Protein AF-A0A816YGU6-F1 (afdb_monomer)

Radius of gyration: 24.6 Å; Cα contacts (8 Å, |Δi|>4): 34; chains: 1; bounding box: 75×27×44 Å

Mean predicted aligned error: 16.25 Å

Foldseek 3Di:
DDDDDDDDDDDDDDPPDPPPCPVPPPPPPQFPDKDADPDADPVRDRIDTDGPVGDDDDD

pLDDT: mean 70.36, std 17.29, range [43.66, 91.0]

Structure (mmCIF, N/CA/C/O backbone):
data_AF-A0A816YGU6-F1
#
_entry.id   AF-A0A816YGU6-F1
#
loop_
_atom_site.group_PDB
_atom_site.id
_atom_site.type_symbol
_atom_site.label_atom_id
_atom_site.label_alt_id
_atom_site.label_comp_id
_atom_site.label_asym_id
_atom_site.label_entity_id
_atom_site.label_seq_id
_atom_site.pdbx_PDB_ins_code
_atom_site.Cartn_x
_atom_site.Cartn_y
_atom_site.Cartn_z
_atom_site.occupancy
_atom_site.B_iso_or_equiv
_atom_site.auth_seq_id
_atom_site.auth_comp_id
_atom_site.auth_asym_id
_atom_site.auth_atom_id
_atom_site.pdbx_PDB_model_num
ATOM 1 N N . SER A 1 1 ? 57.867 13.752 -2.034 1.00 46.94 1 SER A N 1
ATOM 2 C CA . SER A 1 1 ? 57.020 14.615 -2.875 1.00 46.94 1 SER A CA 1
ATOM 3 C C . SER A 1 1 ? 55.906 13.794 -3.480 1.00 46.94 1 SER A C 1
ATOM 5 O O . SER A 1 1 ? 56.184 12.803 -4.141 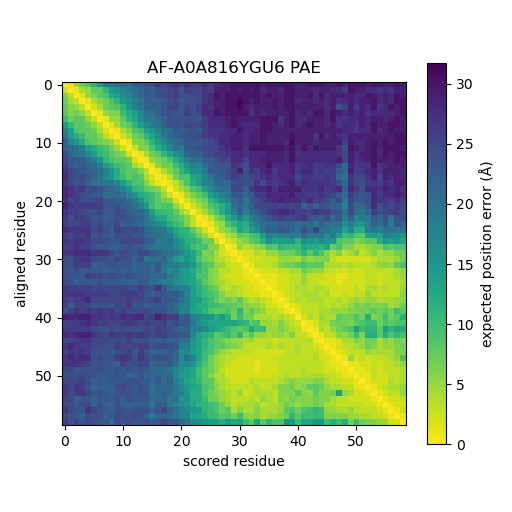1.00 46.94 1 SER A O 1
ATOM 7 N N . LEU A 1 2 ? 54.664 14.151 -3.162 1.00 48.50 2 LEU A N 1
ATOM 8 C CA . LEU A 1 2 ? 53.453 13.471 -3.611 1.00 48.50 2 LEU A CA 1
ATOM 9 C C . LEU A 1 2 ? 53.209 13.822 -5.083 1.00 48.50 2 LEU A C 1
ATOM 11 O O . LEU A 1 2 ? 52.869 14.962 -5.396 1.00 48.50 2 LEU A O 1
ATOM 15 N N . VAL A 1 3 ? 53.442 12.868 -5.982 1.00 54.09 3 VAL A N 1
ATOM 16 C CA . VAL A 1 3 ? 53.14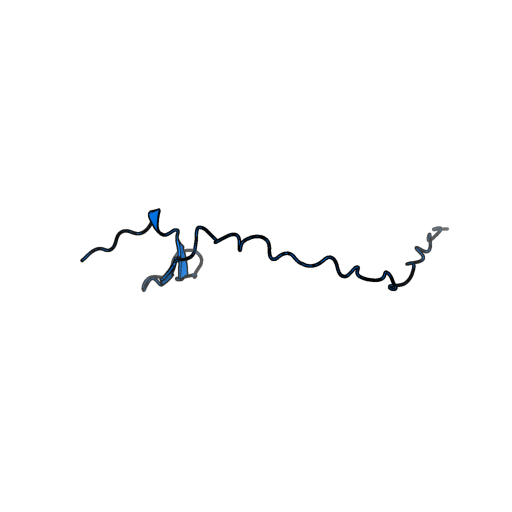9 13.031 -7.408 1.00 54.09 3 VAL A CA 1
ATOM 17 C C . VAL A 1 3 ? 51.632 12.945 -7.563 1.00 54.09 3 VAL A C 1
ATOM 19 O O . VAL A 1 3 ? 51.054 11.865 -7.494 1.00 54.09 3 VAL A O 1
ATOM 22 N N . LYS A 1 4 ? 50.977 14.101 -7.695 1.00 53.28 4 LYS A N 1
ATOM 23 C CA . LYS A 1 4 ? 49.578 14.180 -8.120 1.00 53.28 4 LYS A CA 1
ATOM 24 C C . LYS A 1 4 ? 49.527 13.751 -9.586 1.00 53.28 4 LYS A C 1
ATOM 26 O O . LYS A 1 4 ? 50.112 14.419 -10.432 1.00 53.28 4 LYS A O 1
ATOM 31 N N . GLN A 1 5 ? 48.868 12.633 -9.867 1.00 45.00 5 GLN A N 1
ATOM 32 C CA . GLN A 1 5 ? 48.414 12.313 -11.215 1.00 45.00 5 GLN A CA 1
ATOM 33 C C . GLN A 1 5 ? 47.203 13.204 -11.505 1.00 45.00 5 GLN A C 1
ATOM 35 O O . GLN A 1 5 ? 46.199 13.145 -10.797 1.00 45.00 5 GLN A O 1
ATOM 40 N N . SER A 1 6 ? 47.345 14.094 -12.480 1.00 49.72 6 SER A N 1
ATOM 41 C CA . SER A 1 6 ? 46.266 14.928 -13.003 1.00 49.72 6 SER A CA 1
ATOM 42 C C . SER A 1 6 ? 45.411 14.062 -13.923 1.00 49.72 6 SER A C 1
ATOM 44 O O . SER A 1 6 ? 45.863 13.668 -14.995 1.00 49.72 6 SER A O 1
ATOM 46 N N . GLU A 1 7 ? 44.205 13.726 -13.484 1.00 50.69 7 GLU A N 1
ATOM 47 C CA . GLU A 1 7 ? 43.200 13.041 -14.291 1.00 50.69 7 GLU A CA 1
ATOM 48 C C . GLU A 1 7 ? 42.600 14.070 -15.265 1.00 50.69 7 GLU A C 1
ATOM 50 O O . GLU A 1 7 ? 41.818 14.936 -14.871 1.00 50.69 7 GLU A O 1
ATOM 55 N N . GLU A 1 8 ? 43.042 14.050 -16.525 1.00 47.84 8 GLU A N 1
ATOM 56 C CA . GLU A 1 8 ? 42.387 14.797 -17.599 1.00 47.84 8 GLU A CA 1
ATOM 57 C C . GLU A 1 8 ? 41.021 14.162 -17.866 1.00 47.84 8 GLU A C 1
ATOM 59 O O . GLU A 1 8 ? 40.940 13.022 -18.319 1.00 47.84 8 GLU A O 1
ATOM 64 N N . GLN A 1 9 ? 39.940 14.890 -17.582 1.00 52.94 9 GLN A N 1
ATOM 65 C CA . GLN A 1 9 ? 38.604 14.504 -18.025 1.00 52.94 9 GLN A CA 1
ATOM 66 C C . GLN A 1 9 ? 38.452 14.846 -19.513 1.00 52.94 9 GLN A C 1
ATOM 68 O O . GLN A 1 9 ? 38.447 16.035 -19.850 1.00 52.94 9 GLN A O 1
ATOM 73 N N . PRO A 1 10 ? 38.318 13.863 -20.425 1.00 48.94 10 PRO A N 1
ATOM 74 C CA . PRO A 1 10 ? 37.989 14.169 -21.805 1.00 48.94 10 PRO A CA 1
ATOM 75 C C . PRO A 1 10 ? 36.535 14.641 -21.884 1.00 48.94 10 PRO A C 1
ATOM 77 O O . PRO A 1 10 ? 35.619 14.006 -21.361 1.00 48.94 10 PRO A O 1
ATOM 80 N N . GLY A 1 11 ? 36.370 15.797 -22.521 1.00 48.72 11 GLY A N 1
ATOM 81 C CA . GLY A 1 11 ? 35.140 16.563 -22.601 1.00 48.72 11 GLY A CA 1
ATOM 82 C C . GLY A 1 11 ? 33.911 15.790 -23.077 1.00 48.72 11 GLY A C 1
ATOM 83 O O . GLY A 1 11 ? 33.939 14.972 -23.996 1.00 48.72 11 GLY A O 1
ATOM 84 N N . ASP A 1 12 ? 32.814 16.159 -22.433 1.00 53.38 12 ASP A N 1
ATOM 85 C CA . ASP A 1 12 ? 31.427 15.985 -22.829 1.00 53.38 12 ASP A CA 1
ATOM 86 C C . ASP A 1 12 ? 31.200 16.469 -24.272 1.00 53.38 12 ASP A C 1
ATOM 88 O O . ASP A 1 12 ? 31.048 17.661 -24.524 1.00 53.38 12 ASP A O 1
ATOM 92 N N . SER A 1 13 ? 31.260 15.558 -25.249 1.00 52.47 13 SER A N 1
ATOM 93 C CA . SER A 1 13 ? 30.763 15.747 -26.626 1.00 52.47 13 SER A CA 1
ATOM 94 C C . SER A 1 13 ? 30.591 14.393 -27.331 1.00 52.47 13 SER A C 1
ATOM 96 O O . SER A 1 13 ? 31.058 14.178 -28.448 1.00 52.47 13 SER A O 1
ATOM 98 N N . GLY A 1 14 ? 29.952 13.432 -26.662 1.00 43.66 14 GLY A N 1
ATOM 99 C CA . GLY A 1 14 ? 29.580 12.152 -27.261 1.00 43.66 14 GLY A CA 1
ATOM 100 C C . GLY A 1 14 ? 28.144 12.204 -27.763 1.00 43.66 14 GLY A C 1
ATOM 101 O O . GLY A 1 14 ? 27.219 12.123 -26.964 1.00 43.66 14 GLY A O 1
ATOM 102 N N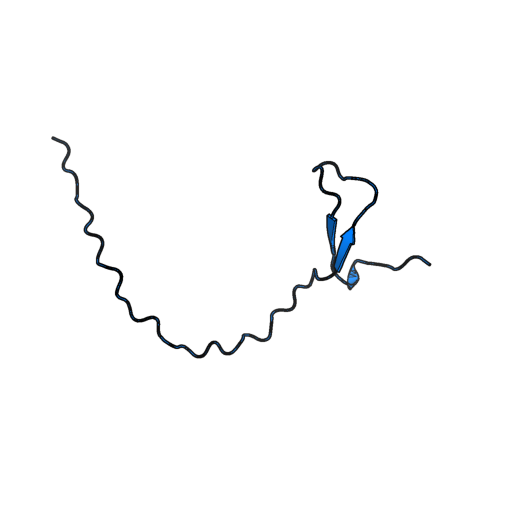 . LEU A 1 15 ? 27.961 12.342 -29.078 1.00 48.09 15 LEU A N 1
ATOM 103 C CA . LEU A 1 15 ? 26.677 12.271 -29.782 1.00 48.09 15 LEU A CA 1
ATOM 104 C C . LEU A 1 15 ? 25.770 11.175 -29.193 1.00 48.09 15 LEU A C 1
ATOM 106 O O . LEU A 1 15 ? 25.999 9.981 -29.396 1.00 48.09 15 LEU A O 1
ATOM 110 N N . GLN A 1 16 ? 24.724 11.583 -28.472 1.00 51.34 16 GLN A N 1
ATOM 111 C CA . GLN A 1 16 ? 23.684 10.671 -28.017 1.00 51.34 16 GLN A CA 1
ATOM 112 C C . GLN A 1 16 ? 22.969 10.144 -29.268 1.00 51.34 16 GLN A C 1
ATOM 114 O O . GLN A 1 16 ? 22.241 10.875 -29.939 1.00 51.34 16 GLN A O 1
ATOM 119 N N . GLN A 1 17 ? 23.231 8.885 -29.623 1.00 57.47 17 GLN A N 1
ATOM 120 C CA . GLN A 1 17 ? 22.581 8.222 -30.751 1.00 57.47 17 GLN A CA 1
ATOM 121 C C . GLN A 1 17 ? 21.054 8.338 -30.607 1.00 57.47 17 GLN A C 1
ATOM 123 O O . GLN A 1 17 ? 20.535 8.027 -29.530 1.00 57.47 17 GLN A O 1
ATOM 128 N N . PRO A 1 18 ? 20.296 8.695 -31.660 1.00 53.47 18 PRO A N 1
ATOM 129 C CA . PRO A 1 18 ? 18.859 8.501 -31.654 1.00 53.47 18 PRO A CA 1
ATOM 130 C C . PRO A 1 18 ? 18.594 7.020 -31.932 1.00 53.47 18 PRO A C 1
ATOM 132 O O . PRO A 1 18 ? 18.128 6.645 -33.007 1.00 53.47 18 PRO A O 1
ATOM 135 N N . HIS A 1 19 ? 18.907 6.145 -30.972 1.00 49.44 19 HIS A N 1
ATOM 136 C CA . HIS A 1 19 ? 18.277 4.838 -30.990 1.00 49.44 19 HIS A CA 1
ATOM 137 C C . HIS A 1 19 ? 16.800 5.111 -30.717 1.00 49.44 19 HIS A C 1
ATOM 139 O O . HIS A 1 19 ? 16.423 5.633 -29.665 1.00 49.44 19 HIS A O 1
ATOM 145 N N . LEU A 1 20 ? 15.970 4.846 -31.720 1.00 49.09 20 LEU A N 1
ATOM 146 C CA . LEU A 1 20 ? 14.525 4.790 -31.599 1.00 49.09 20 LEU A CA 1
ATOM 147 C C . LEU A 1 20 ? 14.231 4.089 -30.265 1.00 49.09 20 LEU A C 1
ATOM 149 O O . LEU A 1 20 ? 14.512 2.897 -30.129 1.00 49.09 20 LEU A O 1
ATOM 153 N N . ARG A 1 21 ? 13.775 4.824 -29.236 1.00 53.19 21 ARG A N 1
ATOM 154 C CA . ARG A 1 21 ? 13.231 4.200 -28.028 1.00 53.19 21 ARG A CA 1
ATOM 155 C C . ARG A 1 21 ? 11.947 3.551 -28.510 1.00 53.19 21 ARG A C 1
ATOM 157 O O . ARG A 1 21 ? 10.875 4.132 -28.390 1.00 53.19 21 ARG A O 1
ATOM 164 N N . GLN A 1 22 ? 12.067 2.381 -29.132 1.00 52.19 22 GLN A N 1
ATOM 165 C CA . GLN A 1 22 ? 11.006 1.404 -29.164 1.00 52.19 22 GLN A CA 1
ATOM 166 C C . GLN A 1 22 ? 10.589 1.335 -27.704 1.00 52.19 22 GLN A C 1
ATOM 168 O O . GLN A 1 22 ? 11.385 0.919 -26.864 1.00 52.19 22 GLN A O 1
ATOM 173 N N . ALA A 1 23 ? 9.453 1.952 -27.377 1.00 53.97 23 ALA A N 1
ATOM 174 C CA . ALA A 1 23 ? 8.955 1.956 -26.023 1.00 53.97 23 ALA A CA 1
ATOM 175 C C . ALA A 1 23 ? 8.818 0.479 -25.689 1.00 53.97 23 ALA A C 1
ATOM 177 O O . ALA A 1 23 ? 7.951 -0.199 -26.246 1.00 53.97 23 ALA A O 1
ATOM 178 N N . SER A 1 24 ? 9.753 -0.036 -24.886 1.00 55.19 24 SER A N 1
ATOM 179 C CA . SER A 1 24 ? 9.666 -1.372 -24.323 1.00 55.19 24 SER A CA 1
ATOM 180 C C . SER A 1 24 ? 8.233 -1.488 -23.831 1.00 55.19 24 SER A C 1
ATOM 182 O O . SER A 1 24 ? 7.798 -0.533 -23.174 1.00 55.19 24 SER A O 1
ATOM 184 N N . PRO A 1 25 ? 7.469 -2.532 -24.214 1.00 58.28 25 PRO A N 1
ATOM 185 C CA . PRO A 1 25 ? 6.071 -2.641 -23.828 1.00 58.28 25 PRO A CA 1
ATOM 186 C C . PRO A 1 25 ? 6.028 -2.373 -22.337 1.00 58.28 25 PRO A C 1
ATOM 188 O O . PRO A 1 25 ? 6.660 -3.104 -21.579 1.00 58.28 25 PRO A O 1
ATOM 191 N N . ILE A 1 26 ? 5.430 -1.229 -21.988 1.00 63.75 26 ILE A N 1
ATOM 192 C CA . ILE A 1 26 ? 5.450 -0.613 -20.662 1.00 63.75 26 ILE A CA 1
ATOM 193 C C . ILE A 1 26 ? 5.405 -1.738 -19.644 1.00 63.75 26 ILE A C 1
ATOM 195 O O . ILE A 1 26 ? 4.385 -2.423 -19.553 1.00 63.75 26 ILE A O 1
ATOM 199 N N . HIS A 1 27 ? 6.536 -1.999 -18.979 1.00 68.38 27 HIS A N 1
ATOM 200 C CA . HIS A 1 27 ? 6.628 -3.036 -17.963 1.00 68.38 27 HIS A CA 1
ATOM 201 C C . HIS A 1 27 ? 5.640 -2.625 -16.877 1.00 68.38 27 HIS A C 1
ATOM 203 O O . HIS A 1 27 ? 5.932 -1.754 -16.059 1.00 68.38 27 HIS A O 1
ATOM 209 N N . LYS A 1 28 ? 4.416 -3.158 -16.947 1.00 74.94 28 LYS A N 1
ATOM 210 C CA . LYS A 1 28 ? 3.350 -2.802 -16.019 1.00 74.94 28 LYS A CA 1
ATOM 211 C C . LYS A 1 28 ? 3.828 -3.248 -14.648 1.00 74.94 28 LYS A C 1
ATOM 213 O O . LYS A 1 28 ? 4.045 -4.440 -14.433 1.00 74.94 28 LYS A O 1
ATOM 218 N N . SER A 1 29 ? 4.045 -2.288 -13.749 1.00 77.56 29 SER A N 1
ATOM 219 C CA . SER A 1 29 ? 4.385 -2.599 -12.363 1.00 77.56 29 SER A CA 1
ATOM 220 C C . SER A 1 29 ? 3.316 -3.540 -11.812 1.00 77.56 29 SER A C 1
ATOM 222 O O . SER A 1 29 ? 2.123 -3.298 -12.002 1.00 77.56 29 SER A O 1
ATOM 224 N N . ARG A 1 30 ? 3.716 -4.625 -11.144 1.00 86.94 30 ARG A N 1
ATOM 225 C CA . ARG A 1 30 ? 2.741 -5.489 -10.461 1.00 86.94 30 ARG A CA 1
ATOM 226 C C . ARG A 1 30 ? 2.057 -4.745 -9.310 1.00 86.94 30 ARG A C 1
ATOM 228 O O . ARG A 1 30 ? 0.882 -4.976 -9.061 1.00 86.94 30 ARG A O 1
ATOM 235 N N . TYR A 1 31 ? 2.758 -3.796 -8.691 1.00 88.00 31 TYR A N 1
ATOM 236 C CA . TYR A 1 31 ? 2.288 -2.994 -7.562 1.00 88.00 31 TYR A CA 1
ATOM 237 C C . TYR A 1 31 ? 1.684 -1.671 -8.043 1.00 88.00 31 TYR A C 1
ATOM 239 O O . TYR A 1 31 ? 2.323 -0.621 -7.970 1.00 88.00 31 TYR A O 1
ATOM 247 N N . GLN A 1 32 ? 0.481 -1.737 -8.614 1.00 85.81 32 GLN A N 1
ATOM 248 C CA . GLN A 1 32 ? -0.239 -0.563 -9.131 1.00 85.81 32 GLN A CA 1
ATOM 249 C C . GLN A 1 32 ? -1.198 0.062 -8.110 1.00 85.81 32 GLN A C 1
ATOM 251 O O . GLN A 1 32 ? -1.523 1.240 -8.239 1.00 85.81 32 GLN A O 1
ATOM 256 N N . ALA A 1 33 ? -1.663 -0.694 -7.114 1.00 87.12 33 ALA A N 1
ATOM 257 C CA . ALA A 1 33 ? -2.700 -0.223 -6.206 1.00 87.12 33 ALA A CA 1
ATOM 258 C C . ALA A 1 33 ? -2.089 0.516 -5.015 1.00 87.12 33 ALA A C 1
ATOM 260 O O . ALA A 1 33 ? -1.392 -0.084 -4.203 1.00 87.12 33 ALA A O 1
ATOM 261 N N . VAL A 1 34 ? -2.373 1.811 -4.894 1.00 89.50 34 VAL A N 1
ATOM 262 C CA . VAL A 1 34 ? -1.954 2.624 -3.746 1.00 89.50 34 VAL A CA 1
ATOM 263 C C . VAL A 1 34 ? -3.073 2.613 -2.711 1.00 89.50 34 VAL A C 1
ATOM 265 O O . VAL A 1 34 ? -4.165 3.108 -2.978 1.00 89.50 34 VAL A O 1
ATOM 268 N N . VAL A 1 35 ? -2.806 2.068 -1.526 1.00 87.44 35 VAL A N 1
ATOM 269 C CA . VAL A 1 35 ? -3.773 2.020 -0.421 1.00 87.44 35 VAL A CA 1
ATOM 270 C C . VAL A 1 35 ? -3.334 2.973 0.683 1.00 87.44 35 VAL A C 1
ATOM 272 O O . VAL A 1 35 ? -2.169 2.975 1.093 1.00 87.44 35 VAL A O 1
ATOM 275 N N . GLN A 1 36 ? -4.278 3.772 1.180 1.00 89.88 36 GLN A N 1
ATOM 276 C CA . GLN A 1 36 ? -4.090 4.662 2.320 1.00 89.88 36 GLN A CA 1
ATOM 277 C C . GLN A 1 36 ? -4.815 4.102 3.544 1.00 89.88 36 GLN A C 1
ATOM 279 O O . GLN A 1 36 ? -6.007 3.809 3.492 1.00 89.88 36 GLN A O 1
ATOM 284 N N . PHE A 1 37 ? -4.101 3.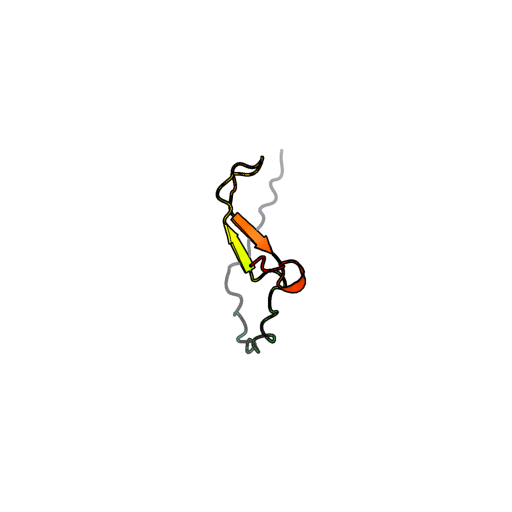987 4.661 1.00 86.00 37 PHE A N 1
ATOM 285 C CA . PHE A 1 37 ? -4.660 3.534 5.930 1.00 86.00 37 PHE A CA 1
ATOM 286 C C . PHE A 1 37 ? -4.908 4.719 6.863 1.00 86.00 37 PHE A C 1
ATOM 288 O O . PHE A 1 37 ? -4.073 5.614 6.981 1.00 86.00 37 PHE A O 1
ATOM 295 N N . SER A 1 38 ? -6.026 4.698 7.595 1.00 88.56 38 SER A N 1
ATOM 296 C CA . SER A 1 38 ? -6.308 5.706 8.630 1.00 88.56 38 SER A CA 1
ATOM 297 C C . SER A 1 38 ? -5.311 5.638 9.791 1.00 88.56 38 SER A C 1
ATOM 299 O O . SER A 1 38 ? -5.039 6.644 10.440 1.00 88.56 38 SER A O 1
ATOM 301 N N . LYS A 1 39 ? -4.751 4.449 10.051 1.00 89.81 39 LYS A N 1
ATOM 302 C CA . LYS A 1 39 ? -3.724 4.231 11.071 1.00 89.81 39 LYS A CA 1
ATOM 303 C C . LYS A 1 39 ? -2.338 4.177 10.435 1.00 89.81 39 LYS A C 1
ATOM 305 O O . LYS A 1 39 ? -2.104 3.449 9.473 1.00 89.81 39 LYS A O 1
ATOM 310 N N . VAL A 1 40 ? -1.413 4.919 11.031 1.00 76.94 40 VAL A N 1
ATOM 311 C CA . VAL A 1 40 ? -0.014 4.996 10.607 1.00 76.94 40 VAL A CA 1
ATOM 312 C C . VAL A 1 40 ? 0.754 3.741 11.051 1.00 76.94 40 VAL A C 1
ATOM 314 O O . VAL A 1 40 ? 0.523 3.218 12.144 1.00 76.94 40 VAL A O 1
ATOM 317 N N . LYS A 1 41 ? 1.654 3.238 10.195 1.00 85.06 41 LYS A N 1
ATOM 318 C CA . LYS A 1 41 ? 2.540 2.103 10.509 1.00 85.06 41 LYS A CA 1
ATOM 319 C C . LYS A 1 41 ? 3.745 2.557 11.342 1.00 85.06 41 LYS A C 1
ATOM 321 O O . LYS A 1 41 ? 4.000 3.745 11.495 1.00 85.06 41 LYS A O 1
ATOM 326 N N . SER A 1 42 ? 4.552 1.609 11.812 1.00 78.88 42 SER A N 1
ATOM 327 C CA . SER A 1 42 ? 5.745 1.888 12.628 1.00 78.88 42 SER A CA 1
ATOM 328 C C . SER A 1 42 ? 6.785 2.796 11.952 1.00 78.88 42 SER A C 1
ATOM 330 O O . SER A 1 42 ? 7.585 3.415 12.640 1.00 78.88 42 SER A O 1
ATOM 332 N N . ALA A 1 43 ? 6.772 2.903 10.619 1.00 84.31 43 ALA A N 1
ATOM 333 C CA . ALA A 1 43 ? 7.664 3.776 9.850 1.00 84.31 43 ALA A CA 1
ATOM 334 C C . ALA A 1 43 ? 7.118 5.205 9.647 1.00 84.31 43 ALA A C 1
ATOM 336 O O . ALA A 1 43 ? 7.630 5.935 8.806 1.00 84.31 43 ALA A O 1
ATOM 337 N N . ASN A 1 44 ? 6.055 5.600 10.357 1.00 82.50 44 ASN A N 1
ATOM 338 C CA . ASN A 1 44 ? 5.350 6.877 10.178 1.00 82.50 44 ASN A CA 1
ATOM 339 C C . ASN A 1 44 ? 4.768 7.112 8.766 1.00 82.50 44 ASN A C 1
ATOM 341 O O . ASN A 1 44 ? 4.380 8.226 8.427 1.00 82.50 44 ASN A O 1
ATOM 345 N N . ILE A 1 45 ? 4.656 6.055 7.954 1.00 84.38 45 ILE A N 1
ATOM 346 C CA . ILE A 1 45 ? 4.071 6.079 6.609 1.00 84.38 45 ILE A CA 1
ATOM 347 C C . ILE A 1 45 ? 2.734 5.327 6.647 1.00 84.38 45 ILE A C 1
ATOM 349 O O . ILE A 1 45 ? 2.653 4.196 7.137 1.00 84.38 45 ILE A O 1
ATOM 353 N N . SER A 1 46 ? 1.674 5.963 6.147 1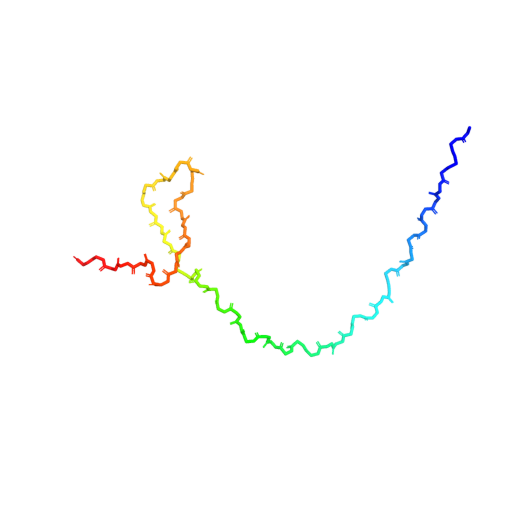.00 87.56 46 SER A N 1
ATOM 354 C CA . SER A 1 46 ? 0.308 5.414 6.089 1.00 87.56 46 SER A CA 1
ATOM 355 C C . SER A 1 46 ? -0.117 4.958 4.693 1.00 87.56 46 SER A C 1
ATOM 357 O O . SER A 1 46 ? -1.238 4.484 4.517 1.00 87.56 46 SER A O 1
ATOM 359 N N . THR A 1 47 ? 0.766 5.075 3.705 1.00 87.88 47 THR A N 1
ATOM 360 C CA . THR A 1 47 ? 0.521 4.689 2.315 1.00 87.88 47 THR A CA 1
ATOM 361 C C . THR A 1 47 ? 1.415 3.520 1.917 1.00 87.88 47 THR A C 1
ATOM 363 O O . THR A 1 47 ? 2.568 3.428 2.339 1.00 87.88 47 THR A O 1
ATOM 366 N N . ASN A 1 48 ? 0.882 2.580 1.137 1.00 88.25 48 ASN A N 1
ATOM 367 C CA . ASN A 1 48 ? 1.676 1.489 0.576 1.00 88.25 48 ASN A CA 1
ATOM 368 C C . ASN A 1 48 ? 1.103 1.022 -0.766 1.00 88.25 48 ASN A C 1
ATOM 370 O O . ASN A 1 48 ? -0.108 1.099 -0.976 1.00 88.25 48 ASN A O 1
ATOM 374 N N . ASN A 1 49 ? 1.975 0.508 -1.635 1.00 91.00 49 ASN A N 1
ATOM 375 C CA . ASN A 1 49 ? 1.580 -0.079 -2.909 1.00 91.00 49 ASN A CA 1
ATOM 376 C C . ASN A 1 49 ? 1.388 -1.588 -2.745 1.00 91.00 49 ASN A C 1
ATOM 378 O O . ASN A 1 49 ? 2.217 -2.255 -2.128 1.00 91.00 49 ASN A O 1
ATOM 382 N N . TYR A 1 50 ? 0.319 -2.113 -3.324 1.00 87.75 50 TYR A N 1
ATOM 383 C CA . TYR A 1 50 ? -0.043 -3.525 -3.321 1.00 87.75 50 TYR A CA 1
ATOM 384 C C . TYR A 1 50 ? -0.280 -4.000 -4.752 1.00 87.75 50 TYR A C 1
ATOM 386 O O . TYR A 1 50 ? -0.587 -3.203 -5.652 1.00 87.75 50 TYR A O 1
ATOM 394 N N . ALA A 1 51 ? -0.102 -5.298 -4.974 1.00 88.38 51 ALA A N 1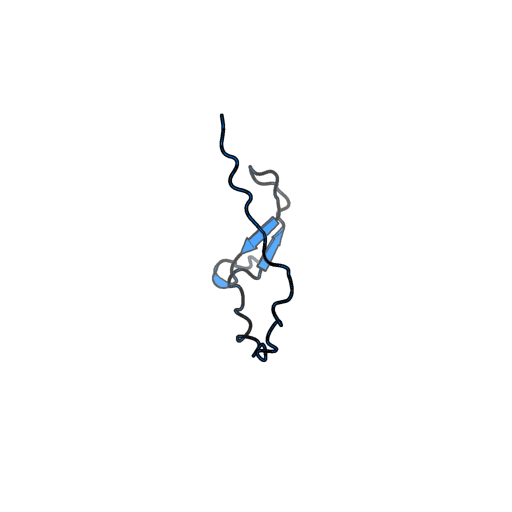
ATOM 395 C CA . ALA A 1 51 ? -0.494 -5.911 -6.228 1.00 88.38 51 ALA A CA 1
ATOM 396 C C . ALA A 1 51 ? -2.004 -6.197 -6.238 1.00 88.38 51 ALA A C 1
ATOM 398 O O . ALA A 1 51 ? -2.640 -6.313 -5.192 1.00 88.38 51 ALA A O 1
ATOM 399 N N . LE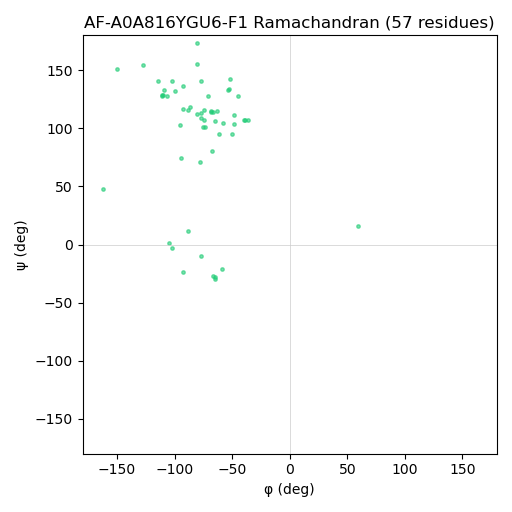U A 1 52 ? -2.601 -6.265 -7.429 1.00 87.06 52 LEU A N 1
ATOM 400 C CA . LEU A 1 52 ? -4.050 -6.468 -7.563 1.00 87.06 52 LEU A CA 1
ATOM 401 C C . LEU A 1 52 ? -4.498 -7.854 -7.072 1.00 87.06 52 LEU A C 1
ATOM 403 O O . LEU A 1 52 ? -5.627 -8.003 -6.631 1.00 87.06 52 LEU A O 1
ATOM 407 N N . ASP A 1 53 ? -3.612 -8.846 -7.134 1.00 87.44 53 ASP A N 1
ATOM 408 C CA . ASP A 1 53 ? -3.796 -10.203 -6.613 1.00 87.44 53 ASP A CA 1
ATOM 409 C C . ASP A 1 53 ? -3.633 -10.304 -5.085 1.00 87.44 53 ASP A C 1
ATOM 411 O O . ASP A 1 53 ? -3.962 -11.334 -4.505 1.00 87.44 53 ASP A O 1
ATOM 415 N N . GLU A 1 54 ? -3.153 -9.245 -4.423 1.00 88.06 54 GLU A N 1
ATOM 416 C CA . GLU A 1 54 ? -2.926 -9.194 -2.970 1.00 88.06 54 GLU A CA 1
ATOM 417 C C . GLU A 1 54 ? -4.023 -8.426 -2.210 1.00 88.06 54 GLU A C 1
ATOM 419 O O . GLU A 1 54 ? -3.967 -8.327 -0.983 1.00 88.06 54 GLU A O 1
ATOM 424 N N . ILE A 1 55 ? -5.002 -7.849 -2.916 1.00 84.69 55 ILE A N 1
ATOM 425 C CA . ILE A 1 55 ? -6.092 -7.065 -2.325 1.00 84.69 55 ILE A CA 1
ATOM 426 C C . ILE A 1 55 ? -7.408 -7.823 -2.484 1.00 84.69 55 ILE A C 1
ATOM 428 O O . ILE A 1 55 ? -7.803 -8.173 -3.593 1.00 84.69 55 ILE A O 1
ATOM 432 N N . GLU A 1 56 ? -8.126 -7.993 -1.377 1.00 90.38 56 GLU A N 1
ATOM 433 C CA . GLU A 1 56 ? -9.509 -8.465 -1.359 1.00 90.38 56 GLU A CA 1
ATOM 434 C C . GLU A 1 56 ? -10.430 -7.319 -0.916 1.00 90.38 56 GLU A C 1
ATOM 436 O O . GLU A 1 56 ? -10.182 -6.662 0.099 1.00 90.38 56 GLU A O 1
ATOM 441 N N . GLU A 1 57 ? -11.481 -7.046 -1.692 1.00 84.94 57 GLU A N 1
ATOM 442 C CA . GLU A 1 57 ? -12.484 -6.035 -1.349 1.00 84.94 57 GLU A CA 1
ATOM 443 C C . GLU A 1 57 ? -13.481 -6.626 -0.346 1.00 84.94 57 GLU A C 1
ATOM 445 O O 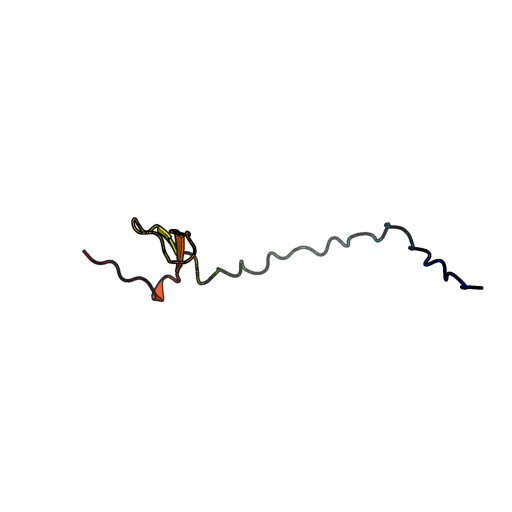. GLU A 1 57 ? -14.267 -7.514 -0.678 1.00 84.94 57 GLU A O 1
ATOM 450 N N . VAL A 1 58 ? -13.459 -6.119 0.885 1.00 85.44 58 VAL A N 1
ATOM 451 C CA . VAL A 1 58 ? -14.435 -6.485 1.915 1.00 85.44 58 VAL A CA 1
ATOM 452 C C . VAL A 1 58 ? -15.655 -5.574 1.761 1.00 85.44 58 VAL A C 1
ATOM 454 O O . VAL A 1 58 ? -15.519 -4.355 1.871 1.00 85.44 58 VAL A O 1
ATOM 457 N N . LYS A 1 59 ? -16.823 -6.161 1.479 1.00 78.94 59 LYS A N 1
ATOM 458 C CA . LYS A 1 59 ? -18.115 -5.458 1.387 1.00 78.94 59 LYS A CA 1
ATOM 459 C C . LYS A 1 59 ? -18.863 -5.449 2.712 1.00 78.94 59 LYS A C 1
ATOM 461 O O . LYS A 1 59 ? -18.772 -6.463 3.438 1.00 78.94 59 LYS A O 1
#

Nearest PDB structures (foldseek):
  4xk8-assembly1_E  TM=8.797E-01  e=6.288E-03  Pisum sativum
  6zxs-assembly1_E  TM=9.625E-01  e=1.645E-02  Pisum sativum
  5zji-assembly1_E  TM=9.213E-01  e=1.339E-02  Zea mays
  7zq9-assembly1_E  TM=8.770E-01  e=8.552E-02  Chlamydomonas reinhardtii

Secondary structure (DSSP, 8-state):
-----------S-----------------S--EEEE-SSPPTTS--EEEE-GGG-----

InterPro domains:
  IPR003375 Photosystem I PsaE, reaction centre subunit IV [PF02427] (29-58)
  IPR008990 Electron transport accessory-like domain superfamily [SSF50090] (28-58)

Solvent-accessible surface area (backbone atoms only — not comparable to full-atom values): 4343 Å² total; per-residue (Å²): 134,86,81,78,80,81,83,80,78,82,74,97,77,76,83,80,72,86,67,78,75,71,73,66,78,74,79,74,63,67,56,70,45,77,48,78,47,96,65,66,43,97,82,75,49,36,65,49,68,36,35,75,92,76,60,82,88,85,129

Organism: Brassica napus (NCBI:txid3708)

Sequence (59 aa):
SLVKQSEEQPGDSGLQQPHLRQASPIHKSRYQAVVQFSKVKSANISTNNYALDEIEEVK

=== Feature glossary ===
Annotated list of the representations used here:

Nearest PDB structures. The Foldseek neighbor list gives the closest experimentally determined structures in the PDB, ranked by structural alignment. TM-score near 1 means near-identical fold; near 0.3 means only rough topology match. This is how one finds what a novel AlphaFold prediction most resembles in the solved-structure universe.

Foldseek 3Di. Foldseek's 3Di representation compresses backbone geometry into a per-residue letter drawn from a learned twenty-state alphabet. It captures the tertiary interaction pattern around each residue — which residues are packed against it in space, regardless of where they are in sequence.

Radius of gyration, Cα contacts, bounding box. Radius of gyration (Rg) is the root-mean-square distan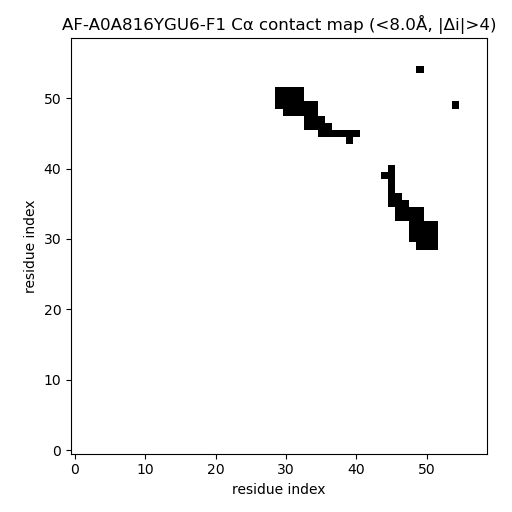ce of Cα atoms from their centroid — a single number for overall size and compactness. A globular domain of N residues has Rg ≈ 2.2·N^0.38 Å; an extended or disordered chain has a much larger Rg. The Cα contact count is the number of residue pairs whose Cα atoms are within 8 Å and are more than four positions apart in sequence — a standard proxy for tertiary packing density. The bounding box is the smallest axis-aligned box enclosing all Cα atoms.

InterPro / GO / CATH / organism. The annotation block draws on four external resources. InterPro: which protein families and domains the sequence belongs to. GO: standardized terms for what the protein does, what process it participates in, and where in the cell it acts. CATH: which structural fold it has in the CATH hierarchy. Organism: the species of origin.

mmCIF coordinates. The mmCIF block holds the 3D Cartesian coordinates of each backbone atom (N, Cα, C, O) in ångströms. mmCIF is the PDB's canonical archive format — a tagged-loop text representation of the atomic model.

pLDDT. pLDDT is the predicted lDDT-Cα score: AlphaFold's confidence that the local environment of each residue (all inter-atomic distances within 15 Å) is correctly placed. It is a per-residue number between 0 and 100, with higher meaning more reliable.

Backbone torsions (φ/ψ). φ (phi) and ψ (psi) are the two rotatable backbone dihedrals per residue: φ is the C(i-1)–N–Cα–C torsion, ψ is the N–Cα–C–N(i+1) torsion, both in degrees on (−180°, 180°]. α-helical residues cluster near (−60°, −45°); β-strand residues near (−120°, +130°). A Ramachandran plot is simply a scatter of (φ, ψ) for every residue.

B-factor. For experimental (PDB) structures, the B-factor (temperature factor) quantifies the positional spread of each atom in the crystal — a combination of thermal vibration and static disorder — in units of Å². High B-factors mark flexible loops or poorly resolved regions; low B-factors mark the rigid, well-ordered core.

Secondary structure (3-state, P-SEA). SS3 is a coarse helix/strand/coil call (letters a/b/c) made by the P-SEA algorithm from inter-Cα distances and dihedrals. It is less detailed than DSSP but needs only Cα positions.

Predicted aligned error. Predicted aligned error is AlphaFold's pairwise confidence. Unlike pLDDT (per-residue), PAE is per-residue-pair and captures whether two parts of the structure are correctly placed relative to each other. Units are ångströms of expected positional error.

Solvent-accessible surface area. Solvent-accessible surface area (SASA) is the area in Å² traced out by the centre of a 1.4 Å probe sphere (a water molecule) rolled over the protein's van der Waals surface (Shrake–Rupley / Lee–Richards construction). Buried residues have near-zero SASA; fully exposed residues can exceed 200 Å². The total SASA scales roughly with the number of surface residues.

Secondary structure (8-state, DSSP). The SS8 string is DSSP's per-residue secondary-structure call. α-helix (H) means an i→i+4 H-bond ladder; β-strand (E) means the residue participates in a β-sheet; 3₁₀ (G) and π (I) are tighter and wider helices; T/S are turns/bends; '-' is loop.

Rendered structure images. Structure images are PyMOL renders from six orthogonal camera directions. Cartoon representation draws helices as coils and strands as arrows; sticks shows the backbone as bonds; surface shows the solvent-excluded envelope. Rainbow coloring maps sequence position to hue (blue→red, N→C); chain coloring assigns a distinct color per polypeptide.

Sequence. The amino-acid sequence is the protein's primary structure: the linear order of residues from the N-terminus to the C-terminus, written in one-letter code. Everything else here — the 3D coordinates, the secondary structure, the domain annotations — is ultimately a consequence of this string.

Contact-map, Ramachandran, and PAE plots. Three diagnostic plots accompany the record. The Cα contact map visualizes the tertiary structure as a 2D adjacency matrix (8 Å cutoff, sequence-local contacts suppressed). The Ramachandran plot shows the distribution of backbone (φ, ψ) torsions, with points in the α and β basins reflecting secondary structure content. The PAE plot shows AlphaFold's inter-residue confidence as a color matrix.